Protein AF-A0A0G1DU15-F1 (afdb_monomer)

Foldseek 3Di:
DWDFDPDDPDPQWFWDDDDQKIKIWGWPGFTFDQDVNDTDRGFTFTKIWMDHDLDIDIDAADQDQPPRPRDHGDDDTDGLLPLLVRLVVRQVRCCVVVVDRDPSVVSNVRSCVRSVSVPVVND

Secondary structure (DSSP, 8-state):
--EE---S---SEEEEEETTEEEEEEEEEEEE-EETTEE--PEEEEEEEEEETTEEEEES--S---TTT--------EEGGGHHHHHHHHHHHHHHHH-----HHHHHHHHHHHHGGGGGG--

Mean predicted aligned error: 9.38 Å

Nearest PDB structures (foldseek):
  4koo-assembly1_A  TM=3.926E-01  e=1.251E+00  Arabidopsis thaliana
  4koo-assembly2_C  TM=4.087E-01  e=2.288E+00  Arabidopsis thaliana
  3ra0-assembly1_A  TM=3.696E-01  e=2.912E+00  Solanum tuberosum
  7pwo-assembly1_Z2  TM=2.018E-01  e=3.490E+00  Giardia lamblia ATCC 50803

Sequence (123 aa):
MSAVTEKAAFPKVHTHKQDGWELTIRCEGVYTEFVFEIAQAGDPKGFVTLNGPNICVSVGTGQHTCPTCLTTVKQFPVNLSKGNRLTRQLGEELRNKYNLEPDWQFLLALGKKAFEPYDKYFS

Radius of gyration: 14.9 Å; Cα contacts (8 Å, |Δi|>4): 224; chains: 1; bounding box: 41×29×41 Å

pLDDT: mean 73.79, std 15.03, range [40.06, 91.19]

Structure (mmCIF, N/CA/C/O backbone):
data_AF-A0A0G1DU15-F1
#
_entry.id   AF-A0A0G1DU15-F1
#
loop_
_atom_site.group_PDB
_atom_site.id
_atom_site.type_symbol
_atom_site.label_atom_id
_atom_site.label_alt_id
_atom_site.label_comp_id
_atom_site.label_asym_id
_atom_site.label_entity_id
_atom_site.label_seq_id
_atom_site.pdbx_PDB_ins_code
_atom_site.Cartn_x
_atom_site.Cartn_y
_atom_site.Cartn_z
_atom_site.occupancy
_atom_site.B_iso_or_equiv
_atom_site.auth_seq_id
_atom_site.auth_comp_id
_atom_site.auth_asym_id
_atom_site.auth_atom_id
_atom_site.pdbx_PDB_model_num
ATOM 1 N N . MET A 1 1 ? 23.066 6.746 -15.432 1.00 40.06 1 MET A N 1
ATOM 2 C CA . MET A 1 1 ? 21.850 7.585 -15.528 1.00 40.06 1 MET A CA 1
ATOM 3 C C . MET A 1 1 ? 20.653 6.649 -15.594 1.00 40.06 1 MET A C 1
ATOM 5 O O . MET A 1 1 ? 20.668 5.770 -16.442 1.00 40.06 1 MET A O 1
ATOM 9 N N . SER A 1 2 ? 19.680 6.757 -14.686 1.00 41.56 2 SER A N 1
ATOM 10 C CA . SER A 1 2 ? 18.460 5.930 -14.726 1.00 41.56 2 SER A CA 1
ATOM 11 C C . SER A 1 2 ? 17.442 6.586 -15.659 1.00 41.56 2 SER A C 1
ATOM 13 O O . SER A 1 2 ? 17.117 7.755 -15.461 1.00 41.56 2 SER A O 1
ATOM 15 N N . ALA A 1 3 ? 16.961 5.866 -16.674 1.00 47.12 3 ALA A N 1
ATOM 16 C CA . ALA A 1 3 ? 15.935 6.361 -17.593 1.00 47.12 3 ALA A CA 1
ATOM 17 C C . ALA A 1 3 ? 14.580 5.721 -17.263 1.00 47.12 3 ALA A C 1
ATOM 19 O O . ALA A 1 3 ? 14.465 4.499 -17.163 1.00 47.12 3 ALA A O 1
ATOM 20 N N . VAL A 1 4 ? 13.550 6.555 -17.100 1.00 48.16 4 VAL A N 1
ATOM 21 C CA . VAL A 1 4 ? 12.161 6.109 -16.942 1.00 48.16 4 VAL A CA 1
ATOM 22 C C . VAL A 1 4 ? 11.698 5.569 -18.290 1.00 48.16 4 VAL A C 1
ATOM 24 O O . VAL A 1 4 ? 11.630 6.309 -19.267 1.00 48.16 4 VAL A O 1
ATOM 27 N N . THR A 1 5 ? 11.416 4.273 -18.369 1.00 49.69 5 THR A N 1
ATOM 28 C CA . THR A 1 5 ? 10.875 3.656 -19.586 1.00 49.69 5 THR A CA 1
ATOM 29 C C . THR A 1 5 ? 9.383 3.415 -19.377 1.00 49.69 5 THR A C 1
ATOM 31 O O . THR A 1 5 ? 8.967 2.416 -18.795 1.00 49.69 5 THR A O 1
ATOM 34 N N . GLU A 1 6 ? 8.555 4.358 -19.833 1.00 45.91 6 GLU A N 1
ATOM 35 C CA . GLU A 1 6 ? 7.101 4.184 -19.953 1.00 45.91 6 GLU A CA 1
ATOM 36 C C . GLU A 1 6 ? 6.808 3.129 -21.031 1.00 45.91 6 GLU A C 1
ATOM 38 O O . GLU A 1 6 ? 6.624 3.458 -22.201 1.00 45.91 6 GLU A O 1
ATOM 43 N N . LYS A 1 7 ? 6.816 1.834 -20.693 1.00 42.91 7 LYS A N 1
ATOM 44 C CA . LYS A 1 7 ? 6.426 0.799 -21.673 1.00 42.91 7 LYS A CA 1
ATOM 45 C C . LYS A 1 7 ? 5.455 -0.267 -21.185 1.00 42.91 7 LYS A C 1
ATOM 47 O O . LYS A 1 7 ? 5.059 -1.114 -21.978 1.00 42.91 7 LYS A O 1
ATOM 52 N N . ALA A 1 8 ? 4.989 -0.199 -19.942 1.00 51.16 8 ALA A N 1
ATOM 53 C CA . ALA A 1 8 ? 3.881 -1.029 -19.482 1.00 51.16 8 ALA A CA 1
ATOM 54 C C . ALA A 1 8 ? 2.726 -0.146 -18.998 1.00 51.16 8 ALA A C 1
ATOM 56 O O . ALA A 1 8 ? 2.929 0.845 -18.301 1.00 51.16 8 ALA A O 1
ATOM 57 N N . ALA A 1 9 ? 1.506 -0.491 -19.410 1.00 52.34 9 ALA A N 1
ATOM 58 C CA . ALA A 1 9 ? 0.288 0.124 -18.909 1.00 52.34 9 ALA A CA 1
ATOM 59 C C . ALA A 1 9 ? 0.104 -0.287 -17.440 1.00 52.34 9 ALA A C 1
ATOM 61 O O . ALA A 1 9 ? -0.440 -1.351 -17.142 1.00 52.34 9 ALA A O 1
ATOM 62 N N . PHE A 1 10 ? 0.619 0.530 -16.523 1.00 62.06 10 PHE A N 1
ATOM 63 C CA . PHE A 1 10 ? 0.339 0.405 -15.096 1.00 62.06 10 PHE A CA 1
ATOM 64 C C . PHE A 1 10 ? -0.953 1.150 -14.772 1.00 62.06 10 PHE A C 1
ATOM 66 O O . PHE A 1 10 ? -1.191 2.229 -15.330 1.00 62.06 10 PHE A O 1
ATOM 73 N N . PRO A 1 11 ? -1.780 0.646 -13.842 1.00 65.31 11 PRO A N 1
ATOM 74 C CA . PRO A 1 11 ? -2.780 1.497 -13.227 1.00 65.31 11 PRO A CA 1
ATOM 75 C C . PRO A 1 11 ? -2.041 2.618 -12.485 1.00 65.31 11 PRO A C 1
ATOM 77 O O . PRO A 1 11 ? -1.417 2.387 -11.454 1.00 65.31 11 PRO A O 1
ATOM 80 N N . LYS A 1 12 ? -2.077 3.842 -13.034 1.00 73.31 12 LYS A N 1
ATOM 81 C CA . LYS A 1 12 ? -1.423 5.022 -12.432 1.00 73.31 12 LYS A CA 1
ATOM 82 C C . LYS A 1 12 ? -1.850 5.213 -10.975 1.00 73.31 12 LYS A C 1
ATOM 84 O O . LYS A 1 12 ? -1.043 5.595 -10.134 1.00 73.31 12 LYS A O 1
ATOM 89 N N . VAL A 1 13 ? -3.111 4.910 -10.682 1.00 80.94 13 VAL A N 1
ATOM 90 C CA . VAL A 1 13 ? -3.667 4.847 -9.333 1.00 80.94 13 VAL A CA 1
ATOM 91 C C . VAL A 1 13 ? -4.561 3.614 -9.251 1.00 80.94 13 VAL A C 1
ATOM 93 O O . VAL A 1 13 ? -5.413 3.408 -10.115 1.00 80.94 13 VAL A O 1
ATOM 96 N N . HIS A 1 14 ? -4.364 2.799 -8.222 1.00 85.00 14 HIS A N 1
ATOM 97 C CA . HIS A 1 14 ? -5.231 1.684 -7.873 1.00 85.00 14 HIS A CA 1
ATOM 98 C C . HIS A 1 14 ? -5.654 1.817 -6.414 1.00 85.00 14 HIS A C 1
ATOM 100 O O . HIS A 1 14 ? -4.815 2.056 -5.550 1.00 85.00 14 HIS A O 1
ATOM 106 N N . THR A 1 15 ? -6.942 1.646 -6.138 1.00 86.88 15 THR A N 1
ATOM 107 C CA . THR A 1 15 ? -7.492 1.775 -4.790 1.00 86.88 15 THR A CA 1
ATOM 108 C C . THR A 1 15 ? -8.340 0.559 -4.475 1.00 86.88 15 THR A C 1
ATOM 110 O O . THR A 1 15 ? -9.223 0.195 -5.252 1.00 86.88 15 THR A O 1
ATOM 113 N N . HIS A 1 16 ? -8.104 -0.032 -3.310 1.00 90.62 16 HIS A N 1
ATOM 114 C CA . HIS A 1 16 ? -8.904 -1.122 -2.778 1.00 90.62 16 HIS A CA 1
ATOM 115 C C . HIS A 1 16 ? -9.513 -0.726 -1.432 1.00 90.62 16 HIS A C 1
ATOM 117 O O . HIS A 1 16 ? -8.834 -0.136 -0.592 1.00 90.62 16 HIS A O 1
ATOM 123 N N . LYS A 1 17 ? -10.799 -1.036 -1.233 1.00 91.19 17 LYS A N 1
ATOM 124 C CA . LYS A 1 17 ? -11.563 -0.675 -0.033 1.00 91.19 17 LYS A CA 1
ATOM 125 C C . LYS A 1 17 ? -12.121 -1.921 0.637 1.00 91.19 17 LYS A C 1
ATOM 127 O O . LYS A 1 17 ? -12.749 -2.736 -0.035 1.00 91.19 17 LYS A O 1
ATOM 132 N N . GLN A 1 18 ? -11.937 -2.033 1.947 1.00 87.38 18 GLN A N 1
ATOM 133 C CA . GLN A 1 18 ? -12.507 -3.107 2.756 1.00 87.38 18 GLN A CA 1
ATOM 134 C C . GLN A 1 18 ? -12.723 -2.622 4.193 1.00 87.38 18 GLN A C 1
ATOM 136 O O . GLN A 1 18 ? -11.838 -1.986 4.755 1.00 87.38 18 GLN A O 1
ATOM 141 N N . ASP A 1 19 ? -13.889 -2.903 4.780 1.00 85.50 19 ASP A N 1
ATOM 142 C CA . ASP A 1 19 ? -14.179 -2.689 6.210 1.00 85.50 19 ASP A CA 1
ATOM 143 C C . ASP A 1 19 ? -13.856 -1.272 6.737 1.00 85.50 19 ASP A C 1
ATOM 145 O O . ASP A 1 19 ? -13.347 -1.090 7.840 1.00 85.50 19 ASP A O 1
ATOM 149 N N . GLY A 1 20 ? -14.127 -0.239 5.928 1.00 83.75 20 GLY A N 1
ATOM 150 C CA . GLY A 1 20 ? -13.856 1.163 6.282 1.00 83.75 20 GLY A CA 1
ATOM 151 C C . GLY A 1 20 ? -12.399 1.605 6.102 1.00 83.75 20 GLY A C 1
ATOM 152 O O . GLY A 1 20 ? -12.084 2.768 6.351 1.00 83.75 20 GLY A O 1
ATOM 153 N N . TRP A 1 21 ? -11.534 0.712 5.621 1.00 87.94 21 TRP A N 1
ATOM 154 C CA . TRP A 1 21 ? -10.174 1.017 5.198 1.00 87.94 21 TRP A CA 1
ATOM 155 C C . TRP A 1 21 ? -10.073 1.120 3.681 1.00 87.94 21 TRP A C 1
ATOM 15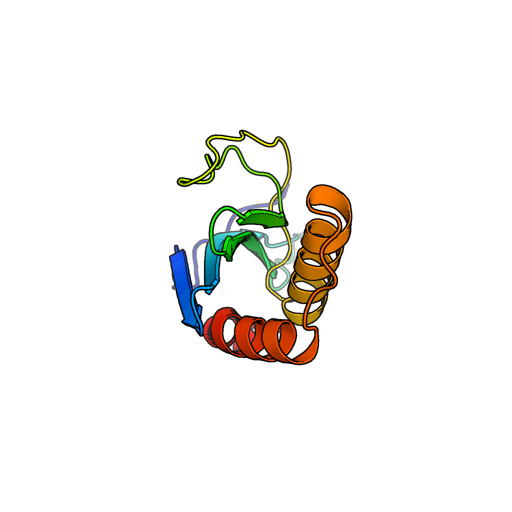7 O O . TRP A 1 21 ? -10.758 0.427 2.928 1.00 87.94 21 TRP A O 1
ATOM 167 N N . GLU A 1 22 ? -9.176 1.980 3.229 1.00 89.94 22 GLU A N 1
ATOM 168 C CA . GLU A 1 22 ? -8.870 2.237 1.835 1.00 89.94 22 GLU A CA 1
ATOM 169 C C . GLU A 1 22 ? -7.351 2.218 1.657 1.00 89.94 22 GLU A C 1
ATOM 171 O O . GLU A 1 22 ?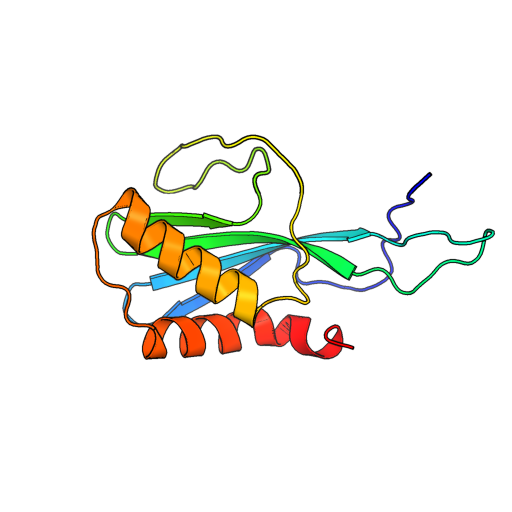 -6.641 3.059 2.204 1.00 89.94 22 GLU A O 1
ATOM 176 N N . LEU A 1 23 ? -6.848 1.270 0.869 1.00 89.69 23 LEU A N 1
ATOM 177 C CA . LEU A 1 23 ? -5.450 1.225 0.460 1.00 89.69 23 LEU A CA 1
ATOM 178 C C . LEU A 1 23 ? -5.331 1.720 -0.981 1.00 89.69 23 LEU A C 1
ATOM 180 O O . LEU A 1 23 ? -5.889 1.126 -1.902 1.00 89.69 23 LEU A O 1
ATOM 184 N N . THR A 1 24 ? -4.598 2.811 -1.171 1.00 87.94 24 THR A N 1
ATOM 185 C CA . THR A 1 24 ? -4.348 3.446 -2.464 1.00 87.94 24 THR A CA 1
ATOM 186 C C . THR A 1 24 ? -2.881 3.290 -2.842 1.00 87.94 24 THR A C 1
ATOM 188 O O . THR A 1 24 ? -1.994 3.719 -2.111 1.00 87.94 24 THR A O 1
ATOM 191 N N . ILE A 1 25 ? -2.621 2.709 -4.009 1.00 87.75 25 ILE A N 1
ATOM 192 C CA . ILE A 1 25 ? -1.298 2.553 -4.609 1.00 87.75 25 ILE A CA 1
ATOM 193 C C . ILE A 1 25 ? -1.228 3.465 -5.829 1.00 87.75 25 ILE A C 1
ATOM 195 O O . ILE A 1 25 ? -1.997 3.311 -6.778 1.00 87.75 25 ILE A O 1
ATOM 199 N N . ARG A 1 26 ? -0.288 4.404 -5.826 1.00 84.69 26 ARG A N 1
ATOM 200 C CA . ARG A 1 26 ? 0.009 5.276 -6.961 1.00 84.69 26 ARG A CA 1
ATOM 201 C C . ARG A 1 26 ? 1.345 4.879 -7.565 1.00 84.69 26 ARG A C 1
ATOM 2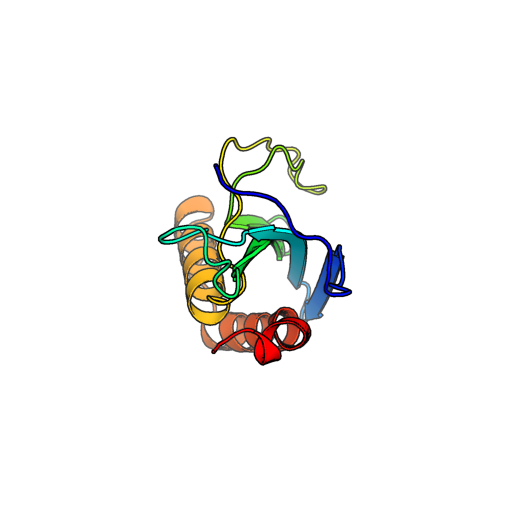03 O O . ARG A 1 26 ? 2.373 5.001 -6.909 1.00 84.69 26 ARG A O 1
ATOM 210 N N . CYS A 1 27 ? 1.335 4.435 -8.813 1.00 81.62 27 CYS A N 1
ATOM 211 C CA . CYS A 1 27 ? 2.545 4.070 -9.541 1.00 81.62 27 CYS A CA 1
ATOM 212 C C . CYS A 1 27 ? 3.077 5.286 -10.309 1.00 81.62 27 CYS A C 1
ATOM 214 O O . CYS A 1 27 ? 2.351 5.872 -11.110 1.00 81.62 27 CYS A O 1
ATOM 216 N N . GLU A 1 28 ? 4.340 5.653 -10.085 1.00 74.06 28 GLU A N 1
ATOM 217 C CA . GLU A 1 28 ? 4.997 6.758 -10.806 1.00 74.06 28 GLU A CA 1
ATOM 218 C C . GLU A 1 28 ? 5.692 6.270 -12.078 1.00 74.06 28 GLU A C 1
ATOM 220 O O . GLU A 1 28 ? 5.781 7.002 -13.058 1.00 74.06 28 GLU A O 1
ATOM 225 N N . GLY A 1 29 ? 6.155 5.019 -12.094 1.00 70.38 29 GLY A N 1
ATOM 226 C CA . GLY A 1 29 ? 6.755 4.425 -13.281 1.00 70.38 29 GLY A CA 1
ATOM 227 C C . GLY A 1 29 ? 7.662 3.246 -12.968 1.00 70.38 29 GLY A C 1
ATOM 228 O O . GLY A 1 29 ? 7.842 2.859 -11.813 1.00 70.38 29 GLY A O 1
ATOM 229 N N . VAL A 1 30 ? 8.247 2.684 -14.022 1.00 71.25 30 VAL A N 1
ATOM 230 C CA . VAL A 1 30 ? 9.264 1.635 -13.920 1.00 71.25 30 VAL A CA 1
ATOM 231 C C . VAL A 1 30 ? 10.634 2.276 -13.977 1.00 71.25 30 VAL A C 1
ATOM 233 O O . VAL A 1 30 ? 10.971 2.982 -14.932 1.00 71.25 30 VAL A O 1
ATOM 236 N N . TYR A 1 31 ? 11.422 2.025 -12.940 1.00 66.75 31 TYR A N 1
ATOM 237 C CA . TYR A 1 31 ? 12.790 2.508 -12.864 1.00 66.75 31 TYR A CA 1
ATOM 238 C C . TYR A 1 31 ? 13.711 1.404 -13.356 1.00 66.75 31 TYR A C 1
ATOM 240 O O . TYR A 1 31 ? 14.060 0.492 -12.611 1.00 66.75 31 TYR A O 1
ATOM 248 N N . THR A 1 32 ? 14.073 1.503 -14.627 1.00 62.84 32 THR A N 1
ATOM 249 C CA . THR A 1 32 ? 15.015 0.605 -15.293 1.00 62.84 32 THR A CA 1
ATOM 250 C C . THR A 1 32 ? 16.434 0.996 -14.898 1.00 62.84 32 THR A C 1
ATOM 252 O O . THR A 1 32 ? 16.857 2.144 -15.087 1.00 62.84 32 THR A O 1
ATOM 255 N N . GLU A 1 33 ? 17.172 0.050 -14.324 1.00 62.50 33 GLU A N 1
ATOM 256 C CA . GLU A 1 33 ? 18.602 0.212 -14.077 1.00 62.50 33 GLU A CA 1
ATOM 257 C C . GLU A 1 33 ? 19.389 -0.235 -15.312 1.00 62.50 33 GLU A C 1
ATOM 259 O O . GLU A 1 33 ? 19.103 -1.267 -15.920 1.00 62.50 33 GLU A O 1
ATOM 264 N N . PHE A 1 34 ? 20.371 0.575 -15.706 1.00 55.47 34 PHE A N 1
ATOM 265 C CA . PHE A 1 34 ? 21.292 0.247 -16.788 1.00 55.47 34 PHE A CA 1
ATOM 266 C C . PHE A 1 34 ? 22.583 -0.274 -16.170 1.00 55.47 34 PHE A C 1
ATOM 268 O O . PHE A 1 34 ? 23.312 0.486 -15.530 1.00 55.47 34 PHE A O 1
ATOM 275 N N . VAL A 1 35 ? 22.863 -1.559 -16.371 1.00 61.47 35 VAL A N 1
ATOM 276 C CA . VAL A 1 35 ? 24.094 -2.212 -15.917 1.00 61.47 35 VAL A CA 1
ATOM 277 C C . VAL A 1 35 ? 24.896 -2.566 -17.165 1.00 61.47 35 VAL A C 1
ATOM 279 O O . VAL A 1 35 ? 24.404 -3.297 -18.016 1.00 61.47 35 VAL A O 1
ATOM 282 N N . PHE A 1 36 ? 26.098 -1.999 -17.314 1.00 70.88 36 PHE A N 1
ATOM 283 C CA . PHE A 1 36 ? 26.909 -2.106 -18.543 1.00 70.88 36 PHE A CA 1
ATOM 284 C C . PHE A 1 36 ? 26.145 -1.729 -19.827 1.00 70.88 36 PHE A C 1
ATOM 286 O O . PHE A 1 36 ? 26.211 -2.445 -20.817 1.00 70.88 36 PHE A O 1
ATOM 293 N N . GLU A 1 37 ? 25.376 -0.634 -19.798 1.00 61.91 37 GLU A N 1
ATOM 294 C CA . GLU A 1 37 ? 24.542 -0.166 -20.930 1.00 61.91 37 GLU A CA 1
ATOM 295 C C . GLU A 1 37 ? 23.400 -1.118 -21.340 1.00 61.91 37 GLU A C 1
ATOM 297 O O . GLU A 1 37 ? 22.624 -0.811 -22.243 1.00 61.91 37 GLU A O 1
ATOM 302 N N . ILE A 1 38 ? 23.218 -2.228 -20.621 1.00 55.44 38 ILE A N 1
ATOM 303 C CA . ILE A 1 38 ? 22.106 -3.157 -20.805 1.00 55.44 38 ILE A CA 1
ATOM 304 C C . ILE A 1 38 ? 20.969 -2.733 -19.871 1.00 55.44 38 ILE A C 1
ATOM 306 O O . ILE A 1 38 ? 21.149 -2.634 -18.654 1.00 55.44 38 ILE A O 1
ATOM 310 N N . ALA A 1 39 ? 19.788 -2.485 -20.440 1.00 56.03 39 ALA A N 1
ATOM 311 C CA . ALA A 1 39 ? 18.572 -2.229 -19.674 1.00 56.03 39 ALA A CA 1
ATOM 312 C C . ALA A 1 39 ? 18.138 -3.508 -18.941 1.00 56.03 39 ALA A C 1
ATOM 314 O O . ALA A 1 39 ? 17.772 -4.494 -19.581 1.00 56.03 39 ALA A O 1
ATOM 315 N N . GLN A 1 40 ? 18.166 -3.496 -17.609 1.00 60.44 40 GLN A N 1
ATOM 316 C CA . GLN A 1 40 ? 17.565 -4.559 -16.804 1.00 60.44 40 GLN A CA 1
ATOM 317 C C . GLN A 1 40 ? 16.070 -4.302 -16.615 1.00 60.44 40 GLN A C 1
ATOM 319 O O . GLN A 1 40 ? 15.630 -3.153 -16.640 1.00 60.44 40 GLN A O 1
ATOM 324 N N . ALA A 1 41 ? 15.278 -5.362 -16.427 1.00 62.97 41 ALA A N 1
ATOM 325 C CA . ALA A 1 41 ? 13.861 -5.222 -16.106 1.00 62.97 41 ALA A CA 1
ATOM 326 C C . ALA A 1 41 ? 13.718 -4.353 -14.847 1.00 62.97 41 ALA A C 1
ATOM 328 O O . ALA A 1 41 ? 14.179 -4.726 -13.772 1.00 62.97 41 ALA A O 1
ATOM 329 N N . GLY A 1 42 ? 13.163 -3.152 -15.007 1.00 66.31 42 GLY A N 1
ATOM 330 C CA . GLY A 1 42 ? 13.005 -2.229 -13.895 1.00 66.31 42 GLY A CA 1
ATOM 331 C C . GLY A 1 42 ? 11.878 -2.655 -12.962 1.00 66.31 42 GLY A C 1
ATOM 332 O O . GLY A 1 42 ? 10.911 -3.294 -13.377 1.00 66.31 42 GLY A O 1
ATOM 333 N N . ASP A 1 43 ? 11.963 -2.209 -11.715 1.00 73.31 43 ASP A N 1
ATOM 334 C CA . ASP A 1 43 ? 10.880 -2.372 -10.751 1.00 73.31 43 ASP A CA 1
ATOM 335 C C . ASP A 1 43 ? 9.842 -1.244 -10.890 1.00 73.31 43 ASP A C 1
ATOM 337 O O . ASP A 1 43 ? 10.234 -0.069 -11.000 1.00 73.31 43 ASP A O 1
ATOM 341 N N . PRO A 1 44 ? 8.526 -1.539 -10.824 1.00 78.12 44 PRO A N 1
ATOM 342 C CA . PRO A 1 44 ? 7.516 -0.513 -10.612 1.00 78.12 44 PRO A CA 1
ATOM 343 C C . PRO A 1 44 ? 7.777 0.182 -9.275 1.00 78.12 44 PRO A C 1
ATOM 345 O O . PRO A 1 44 ? 7.806 -0.455 -8.220 1.00 78.12 44 PRO A O 1
ATOM 348 N N . LYS A 1 45 ? 7.957 1.505 -9.299 1.00 80.56 45 LYS A N 1
ATOM 349 C CA . LYS A 1 45 ? 8.064 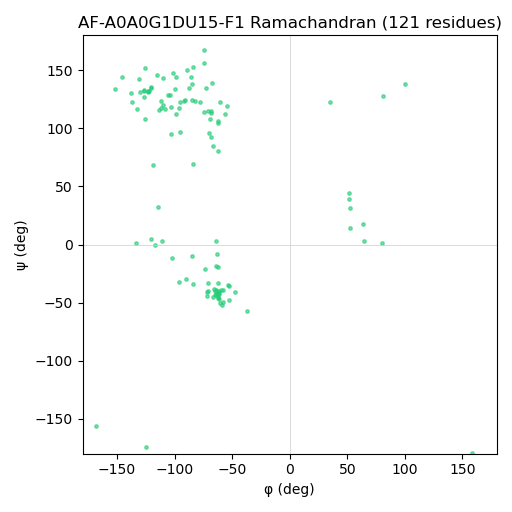2.310 -8.081 1.00 80.56 45 LYS A CA 1
ATOM 350 C C . LYS A 1 45 ? 6.906 3.289 -7.966 1.00 80.56 45 LYS A C 1
ATOM 352 O O . LYS A 1 45 ? 6.403 3.830 -8.953 1.00 80.56 45 LYS A O 1
ATOM 357 N N . GLY A 1 46 ? 6.486 3.522 -6.732 1.00 81.50 46 GLY A N 1
ATOM 358 C CA . GLY A 1 46 ? 5.336 4.359 -6.450 1.00 81.50 46 GLY A CA 1
ATOM 359 C C . GLY A 1 46 ? 5.194 4.718 -4.983 1.00 81.50 46 GLY A C 1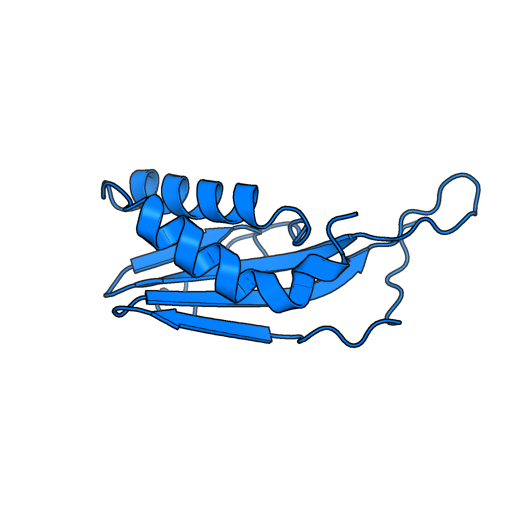
ATOM 360 O O . GLY A 1 46 ? 6.163 4.720 -4.224 1.00 81.50 46 GLY A O 1
ATOM 361 N N . PHE A 1 47 ? 3.962 5.027 -4.609 1.00 83.94 47 PHE A N 1
ATOM 362 C CA . PHE A 1 47 ? 3.557 5.458 -3.281 1.00 83.94 47 PHE A CA 1
ATOM 363 C C . PHE A 1 47 ? 2.357 4.641 -2.834 1.00 83.94 47 PHE A C 1
ATOM 365 O O . PHE A 1 47 ? 1.480 4.333 -3.643 1.00 83.94 47 PHE A O 1
ATOM 372 N N . VAL A 1 48 ? 2.309 4.306 -1.551 1.00 86.88 48 VAL A N 1
ATOM 373 C CA . VAL A 1 48 ? 1.217 3.523 -0.978 1.00 86.88 48 VAL A CA 1
ATOM 374 C C . VAL A 1 48 ? 0.659 4.265 0.219 1.00 86.88 48 VAL A C 1
ATOM 376 O O . VAL A 1 48 ? 1.401 4.613 1.131 1.00 86.88 48 VAL A O 1
ATOM 379 N N . THR A 1 49 ? -0.647 4.480 0.228 1.00 87.81 49 THR A N 1
ATOM 380 C CA . THR A 1 49 ? -1.368 5.176 1.291 1.00 87.81 49 THR A CA 1
ATOM 381 C C . THR A 1 49 ? -2.446 4.258 1.835 1.00 87.81 49 THR A C 1
ATOM 383 O O . THR A 1 49 ? -3.206 3.678 1.067 1.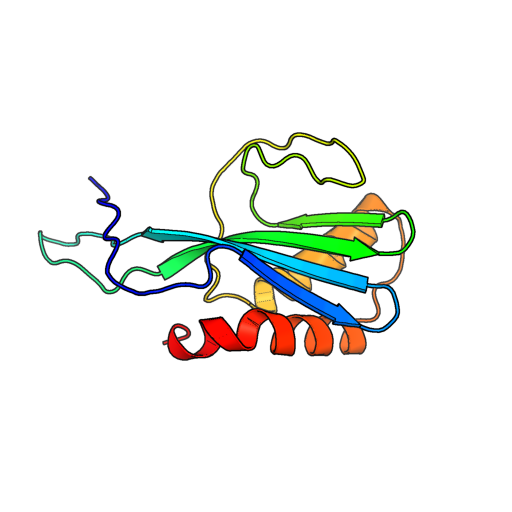00 87.81 49 THR A O 1
ATOM 386 N N . LEU A 1 50 ? -2.527 4.140 3.154 1.00 87.75 50 LEU A N 1
ATOM 387 C CA . LEU A 1 50 ? -3.591 3.443 3.859 1.00 87.75 50 LEU A CA 1
ATOM 388 C C . LEU A 1 50 ? -4.394 4.463 4.665 1.00 87.75 50 LEU A C 1
ATOM 390 O O . LEU A 1 50 ? -3.880 5.085 5.597 1.00 87.75 50 LEU A O 1
ATOM 394 N N . ASN A 1 51 ? -5.659 4.605 4.295 1.00 88.62 51 ASN A N 1
ATOM 395 C CA . ASN A 1 51 ? -6.644 5.452 4.943 1.00 88.62 51 ASN A CA 1
ATOM 396 C C . ASN A 1 51 ? -7.608 4.569 5.742 1.00 88.62 51 ASN A C 1
ATOM 398 O O . ASN A 1 51 ? -8.164 3.618 5.205 1.00 88.62 51 ASN A O 1
ATOM 402 N N . GLY A 1 52 ? -7.819 4.889 7.010 1.00 85.00 52 GLY A N 1
ATOM 403 C CA . GLY A 1 52 ? -8.859 4.315 7.860 1.00 85.00 52 GLY A CA 1
ATOM 404 C C . GLY A 1 52 ? -9.743 5.416 8.454 1.00 85.00 52 GLY A C 1
ATOM 405 O O . GLY A 1 52 ? -9.568 6.597 8.130 1.00 85.00 52 GLY A O 1
ATOM 406 N N . PRO A 1 53 ? -10.673 5.073 9.359 1.00 79.88 53 PRO A N 1
ATOM 407 C CA . PRO A 1 53 ? -11.505 6.055 10.049 1.00 79.88 53 PRO A CA 1
ATOM 408 C C . PRO A 1 53 ? -10.627 7.000 10.890 1.00 79.88 53 PRO A C 1
ATOM 410 O O . PRO A 1 53 ? -10.120 6.613 11.937 1.00 79.88 53 PRO A O 1
ATOM 413 N N . ASN A 1 54 ? -10.423 8.238 10.420 1.00 78.75 54 ASN A N 1
ATOM 414 C CA . ASN A 1 54 ? -9.551 9.266 11.026 1.00 78.75 54 ASN A CA 1
ATOM 415 C C . ASN A 1 54 ? -8.047 8.928 11.081 1.00 78.75 54 ASN A C 1
ATOM 417 O O . ASN A 1 54 ? -7.289 9.555 11.824 1.00 78.75 54 ASN A O 1
ATOM 421 N N . ILE A 1 55 ? -7.595 7.959 10.286 1.00 82.94 55 ILE A N 1
ATOM 422 C CA . ILE A 1 55 ? -6.214 7.467 10.291 1.00 82.94 55 ILE A CA 1
ATOM 423 C C . ILE A 1 55 ? -5.666 7.530 8.864 1.00 82.94 55 ILE A C 1
ATOM 425 O O . ILE A 1 55 ? -6.321 7.073 7.935 1.00 82.94 55 ILE A O 1
ATOM 429 N N . CYS A 1 56 ? -4.465 8.082 8.678 1.00 84.12 56 CYS A N 1
ATOM 430 C CA . CYS A 1 56 ? -3.743 8.028 7.401 1.00 84.12 56 CYS A CA 1
ATOM 431 C C . CYS A 1 56 ? -2.267 7.713 7.664 1.00 84.12 56 CYS A C 1
ATOM 433 O O . CYS A 1 56 ? -1.569 8.445 8.385 1.00 84.12 56 CYS A O 1
ATOM 435 N N . VAL A 1 57 ? -1.794 6.622 7.062 1.00 83.75 57 VAL A N 1
ATOM 436 C CA . VAL A 1 57 ? -0.376 6.255 6.998 1.00 83.75 57 VAL A CA 1
ATOM 437 C C . VAL A 1 57 ? 0.038 6.042 5.549 1.00 83.75 57 VAL A C 1
ATOM 439 O O . VAL A 1 57 ? -0.777 5.683 4.702 1.00 83.75 57 VAL A O 1
ATOM 442 N N . SER A 1 58 ? 1.310 6.268 5.247 1.00 83.00 58 SER A N 1
ATOM 443 C CA . SER A 1 58 ? 1.828 6.171 3.884 1.00 83.00 58 SER A CA 1
ATOM 444 C C . SER A 1 58 ? 3.254 5.644 3.876 1.00 83.00 58 SER A C 1
ATOM 446 O O . SER A 1 58 ? 4.045 6.007 4.742 1.00 83.00 58 SER A O 1
ATOM 448 N N . VAL A 1 59 ? 3.590 4.840 2.869 1.00 77.88 59 VAL A N 1
ATOM 449 C CA . VAL A 1 59 ? 4.924 4.280 2.635 1.00 77.88 59 VAL A CA 1
ATOM 450 C C . VAL A 1 59 ? 5.402 4.685 1.237 1.00 77.88 59 VAL A C 1
ATOM 452 O O . VAL A 1 59 ? 4.676 4.553 0.248 1.00 77.88 59 VAL A O 1
ATOM 455 N N . GLY A 1 60 ? 6.638 5.189 1.170 1.00 67.44 60 GLY A N 1
ATOM 456 C CA . GLY A 1 60 ? 7.158 5.963 0.038 1.00 67.44 60 GLY A CA 1
ATOM 457 C C . GLY A 1 60 ? 6.698 7.413 0.123 1.00 67.44 60 GLY A C 1
ATOM 458 O O . GLY A 1 60 ? 5.514 7.686 0.297 1.00 67.44 60 GLY A O 1
ATOM 459 N N . THR A 1 61 ? 7.624 8.362 0.045 1.00 54.06 61 THR A N 1
ATOM 460 C CA . THR A 1 61 ? 7.368 9.744 0.470 1.00 54.06 61 THR A CA 1
ATOM 461 C C . THR A 1 61 ? 7.507 10.756 -0.677 1.00 54.06 61 THR A C 1
ATOM 463 O O . THR A 1 61 ? 8.377 11.603 -0.712 1.00 54.06 61 THR A O 1
ATOM 466 N N . GLY A 1 62 ? 6.621 10.749 -1.667 1.00 52.53 62 GLY A N 1
ATOM 467 C CA . GLY A 1 62 ? 6.528 11.860 -2.633 1.00 52.53 62 GLY A CA 1
ATOM 468 C C . GLY A 1 62 ? 5.864 13.097 -2.018 1.00 52.53 62 GLY A C 1
ATOM 469 O O . GLY A 1 62 ? 5.200 12.970 -0.993 1.00 52.53 62 GLY A O 1
ATOM 470 N N . GLN A 1 63 ? 5.942 14.269 -2.678 1.00 47.06 63 GLN A N 1
ATOM 471 C CA . GLN A 1 63 ? 4.966 15.351 -2.452 1.00 47.06 63 GLN A CA 1
ATOM 472 C C . GLN A 1 63 ? 3.583 14.833 -2.867 1.00 47.06 63 GLN A C 1
ATOM 474 O O . GLN A 1 63 ? 3.110 15.047 -3.979 1.00 47.06 63 GLN A O 1
ATOM 479 N N . HIS A 1 64 ? 2.965 14.067 -1.985 1.00 48.94 64 HIS A N 1
ATOM 480 C CA . HIS A 1 64 ? 1.630 13.549 -2.147 1.00 48.94 64 HIS A CA 1
ATOM 481 C C . HIS A 1 64 ? 0.873 13.971 -0.910 1.00 48.94 64 HIS A C 1
ATOM 483 O O . HIS A 1 64 ? 1.157 13.545 0.208 1.00 48.94 64 HIS A O 1
ATOM 489 N N . THR A 1 65 ? -0.016 14.928 -1.110 1.00 51.97 65 THR A N 1
ATOM 490 C CA . THR A 1 65 ? -0.883 15.411 -0.055 1.00 51.97 65 THR A CA 1
ATOM 491 C C . THR A 1 65 ? -1.861 14.281 0.237 1.00 51.97 65 THR A C 1
ATOM 493 O O . THR A 1 65 ? -2.727 14.008 -0.594 1.00 51.97 65 THR A O 1
ATOM 496 N N . CYS A 1 66 ? -1.721 13.595 1.383 1.00 50.09 66 CYS A N 1
ATOM 497 C CA . CYS A 1 66 ? -2.756 12.652 1.812 1.00 50.09 66 CYS A CA 1
ATOM 498 C C . CYS A 1 66 ? -4.085 13.432 1.832 1.00 50.09 66 CYS A C 1
ATOM 500 O O . CYS A 1 66 ? -4.169 14.436 2.550 1.00 50.09 66 CYS A O 1
ATOM 502 N N . PRO A 1 67 ? -5.097 13.036 1.035 1.00 53.31 67 PRO A N 1
ATOM 503 C CA . PRO A 1 67 ? -6.309 13.834 0.852 1.00 53.31 67 PRO A CA 1
ATOM 504 C C . PRO A 1 67 ? -7.093 14.021 2.158 1.00 53.31 67 PRO A C 1
ATOM 506 O O . PRO A 1 67 ? -7.877 14.956 2.272 1.00 53.31 67 PRO A O 1
ATOM 509 N N . THR A 1 68 ? -6.853 13.168 3.156 1.00 55.59 68 THR A N 1
ATOM 510 C CA . THR A 1 68 ? -7.503 13.194 4.471 1.00 55.59 68 THR A CA 1
ATOM 511 C C . THR A 1 68 ? -6.708 13.917 5.559 1.00 55.59 68 THR A C 1
ATOM 513 O O . THR A 1 68 ? -7.327 14.515 6.431 1.00 55.59 68 THR A O 1
ATOM 516 N N . CYS A 1 69 ? -5.369 13.901 5.549 1.00 55.75 69 CYS A N 1
ATOM 517 C CA . CYS A 1 69 ? -4.572 14.480 6.648 1.00 55.75 69 CYS A CA 1
ATOM 518 C C . CYS A 1 69 ? -3.619 15.616 6.246 1.00 55.75 69 CYS A C 1
ATOM 520 O O . CYS A 1 69 ? -2.863 16.093 7.093 1.00 55.75 69 CYS A O 1
ATOM 522 N N . LEU A 1 70 ? -3.643 16.053 4.977 1.00 58.06 70 LEU A N 1
ATOM 523 C CA . LEU A 1 70 ? -2.906 17.209 4.430 1.00 58.06 70 LEU A CA 1
ATOM 524 C C . LEU A 1 70 ? -1.389 17.219 4.712 1.00 58.06 70 LEU A C 1
ATOM 526 O O . LEU A 1 70 ? -0.709 18.228 4.523 1.00 58.06 70 LEU A O 1
ATOM 530 N N . THR A 1 71 ? -0.828 16.094 5.154 1.00 52.88 71 THR A N 1
ATOM 531 C CA . THR A 1 71 ? 0.575 16.007 5.550 1.00 52.88 71 THR A CA 1
ATOM 532 C C . THR A 1 71 ? 1.426 15.821 4.301 1.00 52.88 71 THR A C 1
ATOM 534 O O . THR A 1 71 ? 1.198 14.900 3.521 1.00 52.88 71 THR A O 1
ATOM 537 N N . THR A 1 72 ? 2.393 16.716 4.096 1.00 48.69 72 THR A N 1
ATOM 538 C CA . THR A 1 72 ? 3.340 16.649 2.976 1.00 48.69 72 THR A CA 1
ATOM 539 C C . THR A 1 72 ? 4.616 15.984 3.468 1.00 48.69 72 THR A C 1
ATOM 541 O O . THR A 1 72 ? 5.281 16.519 4.353 1.00 48.69 72 THR A O 1
ATOM 544 N N . VAL A 1 73 ? 4.971 14.830 2.908 1.00 50.78 73 VAL A N 1
ATOM 545 C CA . VAL A 1 73 ? 6.178 14.086 3.295 1.00 50.78 73 VAL A CA 1
ATOM 546 C C . VAL A 1 73 ? 7.199 14.148 2.152 1.00 50.78 73 VAL A C 1
ATOM 548 O O . VAL A 1 73 ? 6.824 14.190 0.986 1.00 50.78 73 VAL A O 1
ATOM 551 N N . LYS A 1 74 ? 8.498 14.240 2.462 1.00 40.66 74 LYS A N 1
ATOM 552 C CA . LYS A 1 74 ? 9.584 14.298 1.463 1.00 40.66 74 LYS A CA 1
ATOM 553 C C . LYS A 1 74 ? 10.234 12.918 1.266 1.00 40.66 74 LYS A C 1
ATOM 555 O O . LYS A 1 74 ? 10.486 12.246 2.260 1.00 40.66 74 LYS A O 1
ATOM 560 N N . GLN A 1 75 ? 10.629 12.626 0.015 1.00 60.50 75 GLN A N 1
ATOM 561 C CA . GLN A 1 75 ? 11.465 11.523 -0.534 1.00 60.50 75 GLN A CA 1
ATOM 562 C C . GLN A 1 75 ? 10.929 10.227 -1.241 1.00 60.50 75 GLN A C 1
ATOM 564 O O . GLN A 1 75 ? 10.052 9.505 -0.819 1.00 60.50 75 GLN A O 1
ATOM 569 N N . PHE A 1 76 ? 11.628 9.874 -2.327 1.00 61.09 76 PHE A N 1
ATOM 570 C CA . PHE A 1 76 ? 11.782 8.588 -3.041 1.00 61.09 76 PHE A CA 1
ATOM 571 C C . PHE A 1 76 ? 10.608 7.577 -3.167 1.00 61.09 76 PHE A C 1
ATOM 573 O O . PHE A 1 76 ? 10.116 7.033 -2.177 1.00 61.09 76 PHE A O 1
ATOM 580 N N . PRO A 1 77 ? 10.230 7.206 -4.408 1.00 70.44 77 PRO A N 1
ATOM 581 C CA . PRO A 1 77 ? 9.231 6.171 -4.650 1.00 70.44 77 PRO A CA 1
ATOM 582 C C . PRO A 1 77 ? 9.746 4.787 -4.218 1.00 70.44 77 PRO A C 1
ATOM 584 O O . PRO A 1 77 ? 10.907 4.431 -4.447 1.00 70.44 77 PRO A O 1
ATOM 587 N N . VAL A 1 78 ? 8.871 4.001 -3.591 1.00 80.38 78 VAL A N 1
ATOM 588 C CA . VAL A 1 78 ? 9.172 2.653 -3.086 1.00 80.38 78 VAL A CA 1
ATOM 589 C C . VAL A 1 78 ? 8.901 1.599 -4.145 1.00 80.38 78 VAL A C 1
ATOM 591 O O . VAL A 1 78 ? 8.017 1.766 -4.978 1.00 80.38 78 VAL A O 1
ATOM 594 N N . ASN A 1 79 ? 9.654 0.501 -4.100 1.00 82.56 79 ASN A N 1
ATOM 595 C CA . ASN A 1 79 ? 9.464 -0.634 -4.998 1.00 82.56 79 ASN A CA 1
ATOM 596 C C . ASN A 1 79 ? 8.134 -1.354 -4.676 1.00 82.56 79 ASN A C 1
ATOM 598 O O . ASN A 1 79 ? 8.005 -1.959 -3.610 1.00 82.56 79 ASN A O 1
ATOM 602 N N . LEU A 1 80 ? 7.176 -1.288 -5.607 1.00 81.25 80 LEU A N 1
ATOM 603 C CA . LEU A 1 80 ? 5.840 -1.884 -5.511 1.00 81.25 80 LEU A CA 1
ATOM 604 C C . LEU A 1 80 ? 5.854 -3.414 -5.665 1.00 81.25 80 LEU A C 1
ATOM 606 O O . LEU A 1 80 ? 4.969 -4.067 -5.115 1.00 81.25 80 LEU A O 1
ATOM 610 N N . SER A 1 81 ? 6.901 -3.996 -6.266 1.00 77.69 81 SER A N 1
ATOM 611 C CA . SER A 1 81 ? 7.201 -5.443 -6.269 1.00 77.69 81 SER A CA 1
ATOM 612 C C . SER A 1 81 ? 7.505 -5.987 -4.864 1.00 77.69 81 SER A C 1
ATOM 614 O O . SER A 1 81 ? 7.878 -7.142 -4.687 1.00 77.69 81 SER A O 1
ATOM 616 N N . LYS A 1 82 ? 7.410 -5.159 -3.817 1.00 80.88 82 LYS A N 1
ATOM 617 C CA . LYS A 1 82 ? 7.572 -5.561 -2.414 1.00 80.88 82 LYS A CA 1
ATOM 618 C C . LYS A 1 82 ? 6.273 -5.417 -1.620 1.00 80.88 82 LYS A C 1
ATOM 620 O O . LYS A 1 82 ? 6.339 -5.173 -0.419 1.00 80.88 82 LYS A O 1
ATOM 625 N N . GLY A 1 83 ? 5.113 -5.612 -2.255 1.00 82.12 83 GLY A N 1
ATOM 626 C CA . GLY A 1 83 ? 3.767 -5.514 -1.667 1.00 82.12 83 GLY A CA 1
ATOM 627 C C . GLY A 1 83 ? 3.647 -6.028 -0.227 1.00 82.12 83 GLY A C 1
ATOM 628 O O . GLY A 1 83 ? 3.359 -5.244 0.669 1.00 82.12 83 GLY A O 1
ATOM 629 N N . ASN A 1 84 ? 3.997 -7.291 0.051 1.00 84.38 84 ASN A N 1
ATOM 630 C CA . ASN A 1 84 ? 3.946 -7.846 1.418 1.00 84.38 84 ASN A CA 1
ATOM 631 C C . ASN A 1 84 ? 4.797 -7.069 2.440 1.00 84.38 84 ASN A C 1
ATOM 633 O O . ASN A 1 84 ? 4.395 -6.885 3.590 1.00 84.38 84 ASN A O 1
ATOM 637 N N . ARG A 1 85 ? 5.987 -6.607 2.036 1.00 86.25 85 ARG A N 1
ATOM 638 C CA . ARG A 1 85 ? 6.863 -5.798 2.893 1.00 86.25 85 ARG A CA 1
ATOM 639 C C . ARG A 1 85 ? 6.289 -4.396 3.092 1.00 86.25 85 ARG A C 1
ATOM 641 O O . ARG A 1 85 ? 6.340 -3.897 4.209 1.00 86.25 85 ARG A O 1
ATOM 648 N N . LEU A 1 86 ? 5.725 -3.795 2.045 1.00 86.50 86 LEU A N 1
ATOM 649 C CA . LEU A 1 86 ? 5.067 -2.488 2.109 1.00 86.50 86 LEU A CA 1
ATOM 650 C C . LEU A 1 86 ? 3.836 -2.529 3.022 1.00 86.50 86 LEU A C 1
ATOM 652 O O . LEU A 1 86 ? 3.661 -1.650 3.857 1.00 86.50 86 LEU A O 1
ATOM 656 N N . THR A 1 87 ? 3.028 -3.585 2.937 1.00 87.38 87 THR A N 1
ATOM 657 C CA . THR A 1 87 ? 1.891 -3.814 3.836 1.00 87.38 87 THR A CA 1
ATOM 658 C C . THR A 1 87 ? 2.331 -3.954 5.290 1.00 87.38 87 THR A C 1
ATOM 660 O O . THR A 1 87 ? 1.703 -3.378 6.176 1.00 87.38 87 THR A O 1
ATOM 663 N N . ARG A 1 88 ? 3.442 -4.657 5.553 1.00 88.19 88 ARG A N 1
ATOM 664 C CA . ARG A 1 88 ? 4.017 -4.707 6.904 1.00 88.19 88 ARG A CA 1
ATOM 665 C C . ARG A 1 88 ? 4.469 -3.335 7.393 1.00 88.19 88 ARG A C 1
ATOM 667 O O . ARG A 1 88 ? 4.133 -2.967 8.512 1.00 88.19 88 ARG A O 1
ATOM 674 N N . GLN A 1 89 ? 5.158 -2.570 6.547 1.00 87.94 89 GLN A N 1
ATOM 675 C CA . GLN A 1 89 ? 5.578 -1.205 6.873 1.00 87.94 89 GLN A CA 1
ATOM 676 C C . GLN A 1 89 ? 4.383 -0.297 7.189 1.00 87.94 89 GLN A C 1
ATOM 678 O O . GLN A 1 89 ? 4.445 0.462 8.145 1.00 87.94 89 GLN A O 1
ATOM 683 N N . LEU A 1 90 ? 3.266 -0.417 6.462 1.00 87.00 90 LEU A N 1
ATOM 684 C CA . LEU A 1 90 ? 2.037 0.318 6.784 1.00 87.00 90 LEU A CA 1
ATOM 685 C C . LEU A 1 90 ? 1.483 -0.057 8.166 1.00 87.00 90 LEU A C 1
ATOM 687 O O . LEU A 1 90 ? 1.081 0.827 8.915 1.00 87.00 90 LEU A O 1
ATOM 691 N N . GLY A 1 91 ? 1.482 -1.344 8.523 1.00 87.94 91 GLY A N 1
ATOM 692 C CA . GLY A 1 91 ? 1.070 -1.789 9.859 1.00 87.94 91 GLY A CA 1
ATOM 693 C C . GLY A 1 91 ? 1.994 -1.280 10.971 1.00 87.94 91 GLY A C 1
ATOM 694 O O . GLY A 1 91 ? 1.526 -0.863 12.028 1.00 87.94 91 GLY A O 1
ATOM 695 N N . GLU A 1 92 ? 3.305 -1.243 10.727 1.00 88.56 92 GLU A N 1
ATOM 696 C CA . GLU A 1 92 ? 4.271 -0.656 11.662 1.00 88.56 92 GLU A CA 1
ATOM 697 C C . GLU A 1 92 ? 4.064 0.857 11.821 1.00 88.56 92 GLU A C 1
ATOM 699 O O . GLU A 1 92 ? 4.054 1.348 12.948 1.00 88.56 92 GLU A O 1
ATOM 704 N N . GLU A 1 93 ? 3.829 1.588 10.729 1.00 85.88 93 GLU A N 1
ATOM 705 C CA . GLU A 1 93 ? 3.497 3.020 10.754 1.00 85.88 93 GLU A CA 1
ATOM 706 C C . GLU A 1 93 ? 2.184 3.292 11.499 1.00 85.88 93 GLU A C 1
ATOM 708 O O . GLU A 1 93 ? 2.104 4.241 12.280 1.00 85.88 93 GLU A O 1
ATOM 713 N N . LEU A 1 94 ? 1.164 2.441 11.329 1.00 86.88 94 LEU A N 1
ATOM 714 C CA . LEU A 1 94 ? -0.082 2.524 12.101 1.00 86.88 94 LEU A CA 1
ATOM 715 C C . LEU A 1 94 ? 0.186 2.414 13.598 1.00 86.88 94 LEU A C 1
ATOM 717 O O . LEU A 1 94 ? -0.263 3.262 14.375 1.00 86.88 94 LEU A O 1
ATOM 721 N N . ARG A 1 95 ? 0.960 1.400 13.991 1.00 87.50 95 ARG A N 1
ATOM 722 C CA . ARG A 1 95 ? 1.333 1.178 15.385 1.00 87.50 95 ARG A CA 1
ATOM 723 C C . ARG A 1 95 ? 2.144 2.338 15.944 1.00 87.50 95 ARG A C 1
ATOM 725 O O . ARG A 1 95 ? 1.851 2.814 17.031 1.00 87.50 95 ARG A O 1
ATOM 732 N N . ASN A 1 96 ? 3.135 2.821 15.204 1.00 86.88 96 ASN A N 1
ATOM 733 C CA . ASN A 1 96 ? 4.041 3.860 15.684 1.00 86.88 96 ASN A CA 1
ATOM 734 C C . ASN A 1 96 ? 3.361 5.236 15.774 1.00 86.88 96 ASN A C 1
ATOM 736 O O . ASN A 1 96 ? 3.592 5.969 16.732 1.00 86.88 96 ASN A O 1
ATOM 740 N N . LYS A 1 97 ? 2.522 5.597 14.793 1.00 83.56 97 LYS A N 1
ATOM 741 C CA . LYS A 1 97 ? 1.904 6.929 14.705 1.00 83.56 97 LYS A CA 1
ATOM 742 C C . LYS A 1 97 ? 0.638 7.064 15.547 1.00 83.56 97 LYS A C 1
ATOM 744 O O . LYS A 1 97 ? 0.369 8.147 16.060 1.00 83.56 97 LYS A O 1
ATOM 749 N N 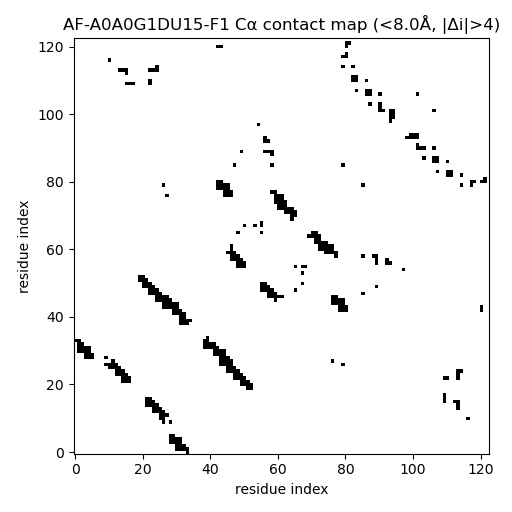. TYR A 1 98 ? -0.138 5.989 15.678 1.00 83.19 98 TYR A N 1
ATOM 750 C CA . TYR A 1 98 ? -1.443 6.021 16.346 1.00 83.19 98 TYR A CA 1
ATOM 751 C C . TYR A 1 98 ? -1.515 5.145 17.601 1.00 83.19 98 TYR A C 1
ATOM 753 O O . TYR A 1 98 ? -2.557 5.122 18.250 1.00 83.19 98 TYR A O 1
ATOM 761 N N . ASN A 1 99 ? -0.434 4.442 17.962 1.00 86.19 99 ASN A N 1
ATOM 762 C CA . ASN A 1 99 ? -0.402 3.487 19.077 1.00 86.19 99 ASN A CA 1
ATOM 763 C C . ASN A 1 99 ? -1.530 2.437 19.007 1.00 86.19 99 ASN A C 1
ATOM 765 O O . ASN A 1 99 ? -2.043 1.985 20.029 1.00 86.19 99 ASN A O 1
ATOM 769 N N . LEU A 1 100 ? -1.941 2.081 17.785 1.00 81.31 100 LEU A N 1
ATOM 770 C CA . LEU A 1 100 ? -2.971 1.084 17.513 1.00 81.31 100 LEU A CA 1
ATOM 771 C C . LEU A 1 100 ? -2.314 -0.235 17.144 1.00 81.31 100 LEU A C 1
ATOM 773 O O . LEU A 1 100 ? -1.407 -0.266 16.316 1.00 81.31 100 LEU A O 1
ATOM 777 N N . GLU A 1 101 ? -2.789 -1.329 17.727 1.00 85.44 101 GLU A N 1
ATOM 778 C CA . GLU A 1 101 ? -2.337 -2.654 17.329 1.00 85.44 101 GLU A CA 1
ATOM 779 C C . GLU A 1 101 ? -2.975 -3.025 15.979 1.00 85.44 101 GLU A C 1
ATOM 781 O O . GLU A 1 101 ? -4.202 -3.114 15.885 1.00 85.44 101 GLU A O 1
ATOM 786 N N . PRO A 1 102 ? -2.180 -3.167 14.903 1.00 83.62 102 PRO A N 1
ATOM 787 C CA . PRO A 1 102 ? -2.725 -3.452 13.586 1.00 83.62 102 PRO A CA 1
ATOM 788 C C . PRO A 1 102 ? -3.229 -4.897 13.512 1.00 83.62 102 PRO A C 1
ATOM 790 O O . PRO A 1 102 ? -2.516 -5.834 13.878 1.00 83.62 102 PRO A O 1
ATOM 793 N N . ASP A 1 103 ? -4.419 -5.094 12.944 1.00 89.19 103 ASP A N 1
ATOM 794 C CA . ASP A 1 103 ? -4.862 -6.424 12.526 1.00 89.19 103 ASP A CA 1
ATOM 795 C C . ASP A 1 103 ? -4.036 -6.862 11.309 1.00 89.19 103 ASP A C 1
ATOM 797 O O . ASP A 1 103 ? -4.300 -6.499 10.160 1.00 89.19 103 ASP A O 1
ATOM 801 N N . TRP A 1 104 ? -2.984 -7.634 11.576 1.00 86.75 104 TRP A N 1
ATOM 802 C CA . TRP A 1 104 ? -2.062 -8.111 10.553 1.00 86.75 104 TRP A CA 1
ATOM 803 C C . TRP A 1 104 ? -2.733 -9.014 9.524 1.00 86.75 104 TRP A C 1
ATOM 805 O O . TRP A 1 104 ? -2.333 -8.999 8.360 1.00 86.75 104 TRP A O 1
ATOM 815 N N . GLN A 1 105 ? -3.735 -9.798 9.922 1.00 89.31 105 GLN A N 1
ATOM 816 C CA . GLN A 1 105 ? -4.411 -10.709 9.008 1.00 89.31 105 GLN A CA 1
ATOM 817 C C . GLN A 1 105 ? -5.280 -9.918 8.029 1.00 89.31 105 GLN A C 1
ATOM 819 O O . GLN A 1 105 ? -5.209 -10.148 6.817 1.00 89.31 105 GLN A O 1
ATOM 824 N N . PHE A 1 106 ? -6.015 -8.930 8.540 1.00 90.00 106 PHE A N 1
ATOM 825 C CA . PHE A 1 106 ? -6.759 -7.975 7.730 1.00 90.00 106 PHE A CA 1
ATOM 826 C C . PHE A 1 106 ? -5.841 -7.175 6.798 1.00 90.00 106 PHE A C 1
ATOM 828 O O . PHE A 1 106 ? -6.078 -7.138 5.590 1.00 90.00 106 PHE A O 1
ATOM 835 N N . LEU A 1 107 ? -4.760 -6.583 7.319 1.00 87.69 107 LEU A N 1
ATOM 836 C CA . LEU A 1 107 ? -3.840 -5.771 6.518 1.00 87.69 107 LEU A CA 1
ATOM 837 C C . LEU A 1 107 ? -3.187 -6.577 5.399 1.00 87.69 107 LEU A C 1
ATOM 839 O O . LEU A 1 107 ? -3.097 -6.083 4.278 1.00 87.69 107 LEU A O 1
ATOM 843 N N . LEU A 1 108 ? -2.757 -7.812 5.670 1.00 88.06 108 LEU A N 1
ATOM 844 C CA . LEU A 1 108 ? -2.182 -8.686 4.648 1.00 88.06 108 LEU A CA 1
ATOM 845 C C . LEU A 1 108 ? -3.213 -9.072 3.581 1.00 88.06 108 LEU A C 1
ATOM 847 O O . LEU A 1 108 ? -2.867 -9.102 2.402 1.00 88.06 108 LEU A O 1
ATOM 851 N N . ALA A 1 109 ? -4.472 -9.314 3.956 1.00 88.75 109 ALA A N 1
ATOM 852 C CA . ALA A 1 109 ? -5.542 -9.588 2.996 1.00 88.75 109 ALA A CA 1
ATOM 853 C C . ALA A 1 109 ? -5.871 -8.360 2.127 1.00 88.75 109 ALA A C 1
ATOM 855 O O . ALA A 1 109 ? -5.974 -8.481 0.903 1.00 88.75 109 ALA A O 1
ATOM 856 N N . LEU A 1 110 ? -5.978 -7.181 2.748 1.00 89.06 110 LEU A N 1
ATOM 857 C CA . LEU A 1 110 ? -6.205 -5.900 2.076 1.00 89.06 110 LEU A CA 1
ATOM 858 C C . LEU A 1 110 ? -5.048 -5.568 1.124 1.00 89.06 110 LEU A C 1
ATOM 860 O O . LEU A 1 110 ? -5.269 -5.223 -0.036 1.00 89.06 110 LEU A O 1
ATOM 864 N N . GLY A 1 111 ? -3.813 -5.724 1.607 1.00 86.69 111 GLY A N 1
ATOM 865 C CA . GLY A 1 111 ? -2.589 -5.539 0.840 1.00 86.69 111 GLY A CA 1
ATOM 866 C C . GLY A 1 111 ? -2.538 -6.469 -0.363 1.00 86.69 111 GLY A C 1
ATOM 867 O O . GLY A 1 111 ? -2.395 -5.994 -1.483 1.00 86.69 111 GLY A O 1
ATOM 868 N N . LYS A 1 112 ? -2.740 -7.776 -0.165 1.00 86.94 112 LYS A N 1
ATOM 869 C CA . LYS A 1 112 ? -2.727 -8.764 -1.252 1.00 86.94 112 LYS A CA 1
ATOM 870 C C . LYS A 1 112 ? -3.671 -8.378 -2.394 1.00 86.94 112 LYS A C 1
ATOM 872 O O . LYS A 1 112 ? -3.250 -8.369 -3.542 1.00 86.94 112 LYS A O 1
ATOM 877 N N . LYS A 1 113 ? -4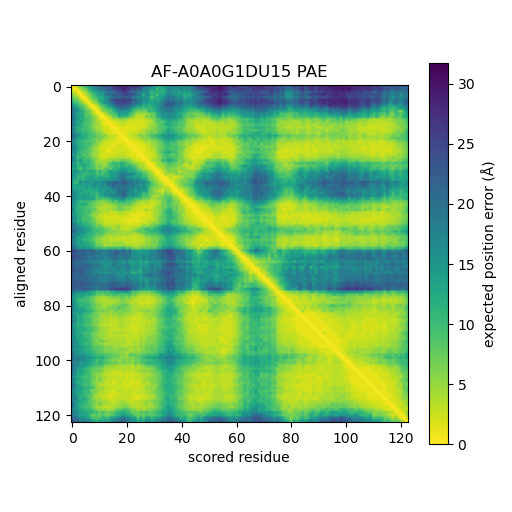.917 -8.006 -2.086 1.00 87.69 113 LYS A N 1
ATOM 878 C CA . LYS A 1 113 ? -5.888 -7.584 -3.110 1.00 87.69 113 LYS A CA 1
ATOM 879 C C . LYS A 1 113 ? -5.483 -6.291 -3.814 1.00 87.69 113 LYS A C 1
ATOM 881 O O . LYS A 1 113 ? -5.647 -6.168 -5.019 1.00 87.69 113 LYS A O 1
ATOM 886 N N . ALA A 1 114 ? -4.952 -5.320 -3.078 1.00 86.56 114 ALA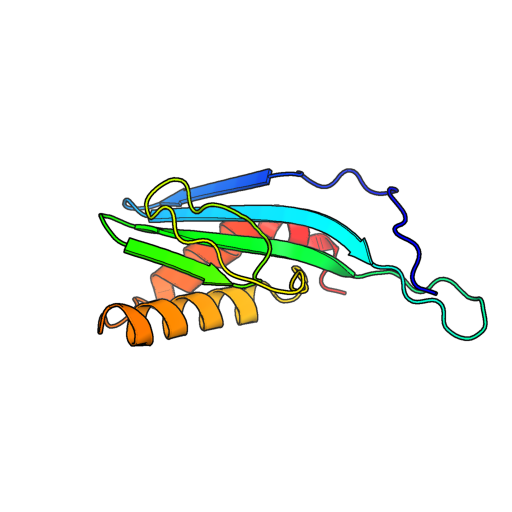 A N 1
ATOM 887 C CA . ALA A 1 114 ? -4.542 -4.056 -3.677 1.00 86.56 114 ALA A CA 1
ATOM 888 C C . ALA A 1 114 ? -3.283 -4.188 -4.551 1.00 86.56 114 ALA A C 1
ATOM 890 O O . ALA A 1 114 ? -3.147 -3.477 -5.545 1.00 86.56 114 ALA A O 1
ATOM 891 N N . PHE A 1 115 ? -2.359 -5.081 -4.186 1.00 85.69 115 PHE A N 1
ATOM 892 C CA . PHE A 1 115 ? -1.137 -5.349 -4.945 1.00 85.69 115 PHE A CA 1
ATOM 893 C C . PHE A 1 115 ? -1.327 -6.364 -6.080 1.00 85.69 115 PHE A C 1
ATOM 895 O O . PHE A 1 115 ? -0.464 -6.430 -6.948 1.00 85.69 115 PHE A O 1
ATOM 902 N N . GLU A 1 116 ? -2.470 -7.053 -6.159 1.00 84.44 116 GLU A N 1
ATOM 903 C CA . GLU A 1 116 ? -2.808 -8.014 -7.222 1.00 84.44 116 GLU A CA 1
ATOM 904 C C . GLU A 1 116 ? -2.535 -7.499 -8.658 1.00 84.44 116 GLU A C 1
ATOM 906 O O . GLU A 1 116 ? -1.946 -8.232 -9.455 1.00 84.44 116 GLU A O 1
ATOM 911 N N . PRO A 1 117 ? -2.823 -6.228 -9.025 1.00 78.19 117 PRO A N 1
ATOM 912 C CA . PRO A 1 117 ? -2.487 -5.701 -10.356 1.00 78.19 117 PRO A CA 1
ATOM 913 C C . PRO A 1 117 ? -0.978 -5.642 -10.654 1.00 78.19 117 PRO A C 1
ATOM 915 O O . PRO A 1 117 ? -0.574 -5.527 -11.818 1.00 78.19 117 PRO A O 1
ATOM 918 N N . TYR A 1 118 ? -0.156 -5.688 -9.607 1.00 74.19 118 TYR A N 1
ATOM 919 C CA . TYR A 1 118 ? 1.296 -5.611 -9.649 1.00 74.19 118 TYR A CA 1
ATOM 920 C C . TYR A 1 118 ? 1.967 -6.985 -9.483 1.00 74.19 118 TYR A C 1
ATOM 922 O O . TYR A 1 118 ? 3.153 -7.078 -9.782 1.00 74.19 118 TYR A O 1
ATOM 930 N N . ASP A 1 119 ? 1.237 -8.043 -9.091 1.00 74.75 119 ASP A N 1
ATOM 931 C CA . ASP A 1 119 ? 1.768 -9.394 -8.801 1.00 74.75 119 ASP A CA 1
ATOM 932 C C . ASP A 1 119 ? 2.600 -9.986 -9.952 1.00 74.75 119 ASP A C 1
ATOM 934 O O . ASP A 1 119 ? 3.638 -10.606 -9.736 1.00 74.75 119 ASP A O 1
ATOM 938 N N . LYS A 1 120 ? 2.216 -9.700 -11.199 1.00 68.31 120 LYS A N 1
ATOM 939 C CA . LYS A 1 120 ? 2.948 -10.108 -12.415 1.00 68.31 120 LYS A CA 1
ATOM 940 C C . LYS A 1 120 ? 4.361 -9.514 -12.558 1.00 68.31 120 LYS A C 1
ATOM 942 O O . LYS A 1 120 ? 5.071 -9.889 -13.485 1.00 68.31 120 LYS A O 1
ATOM 947 N N . TYR A 1 121 ? 4.746 -8.578 -11.690 1.00 62.72 121 TYR A N 1
ATOM 948 C CA . TYR A 1 121 ? 6.063 -7.934 -11.663 1.00 62.72 121 TYR A CA 1
ATOM 949 C C . TYR A 1 121 ? 6.900 -8.334 -10.433 1.00 62.72 121 TYR A C 1
ATOM 951 O O . TYR A 1 121 ? 8.004 -7.830 -10.261 1.00 62.72 121 TYR A O 1
ATOM 959 N N . PHE A 1 122 ? 6.394 -9.236 -9.583 1.00 61.56 122 PHE A N 1
ATOM 960 C CA . PHE A 1 122 ? 7.144 -9.859 -8.490 1.00 61.56 122 PHE A CA 1
ATOM 961 C C . PHE A 1 122 ? 7.919 -11.061 -9.048 1.00 61.56 122 PHE A C 1
ATOM 963 O O . PHE A 1 122 ? 7.557 -12.212 -8.809 1.00 61.56 122 PHE A O 1
ATOM 970 N N . SER A 1 123 ? 8.932 -10.793 -9.869 1.00 47.97 123 SER A N 1
ATOM 971 C CA . SER A 1 123 ? 9.854 -11.804 -10.409 1.00 47.97 123 SER A CA 1
ATOM 972 C C . SER A 1 123 ? 11.165 -11.819 -9.641 1.00 47.97 123 SER A C 1
ATOM 974 O O . SER A 1 123 ? 11.740 -10.718 -9.496 1.00 47.97 123 SER A O 1
#

Solvent-accessible surface area (backbone atoms only — not comparable to full-atom values): 7122 Å² total; per-residue (Å²): 130,77,54,76,57,92,79,70,96,65,66,52,65,44,77,36,75,57,98,74,30,36,40,36,40,36,46,78,46,31,54,25,49,59,60,92,86,40,78,43,92,41,52,47,23,19,34,38,38,43,36,41,87,96,41,78,40,67,48,42,22,49,90,49,63,42,92,88,72,70,51,73,40,82,51,65,65,35,63,54,60,38,44,74,60,52,38,50,50,43,41,50,46,40,29,72,75,66,73,39,87,60,61,61,69,59,45,50,53,54,36,51,63,53,37,51,89,47,53,93,61,60,122